Protein AF-F2JJ50-F1 (afdb_monomer_lite)

Foldseek 3Di:
DPPDPLVVVLVLLLCLLVLVVLLVVLVVVLVVLVVVLVVLVVVVVPDDDDPDDDPVVSVVVNVVSVVVNVVSVVSSVVSVVSNVLVVVLLVPADPLLSLLSCCCRVVVDDLVRSCVVVVHDSVSSVVSPVVSSVSSCVRSVPDPPD

Structure (mmCIF, N/CA/C/O backbone):
data_AF-F2JJ50-F1
#
_entry.id   AF-F2JJ50-F1
#
loop_
_atom_site.group_PDB
_atom_site.id
_atom_site.type_symbol
_atom_site.label_atom_id
_atom_site.label_alt_id
_atom_site.label_comp_id
_atom_site.label_asym_id
_atom_site.label_entity_id
_atom_site.label_seq_id
_atom_site.pdbx_PDB_ins_code
_atom_site.Cartn_x
_atom_site.Cartn_y
_atom_site.Cartn_z
_atom_site.occupancy
_atom_site.B_iso_or_equiv
_atom_site.auth_seq_id
_atom_site.auth_comp_id
_atom_site.auth_asym_id
_atom_site.auth_atom_id
_atom_site.pdbx_PDB_model_num
ATOM 1 N N . MET A 1 1 ? 18.594 15.394 -1.962 1.00 41.78 1 MET A N 1
ATOM 2 C CA . MET A 1 1 ? 17.749 14.307 -2.501 1.00 41.78 1 MET A CA 1
ATOM 3 C C . MET A 1 1 ? 17.178 14.816 -3.807 1.00 41.78 1 MET A C 1
ATOM 5 O O . MET A 1 1 ? 16.679 15.929 -3.816 1.00 41.78 1 MET A O 1
ATOM 9 N N . LYS A 1 2 ? 17.392 14.115 -4.920 1.00 44.00 2 LYS A N 1
ATOM 10 C CA . LYS A 1 2 ? 16.914 14.569 -6.229 1.00 44.00 2 LYS A CA 1
ATOM 11 C C . LYS A 1 2 ? 15.418 14.267 -6.272 1.00 44.00 2 LYS A C 1
ATOM 13 O O . LYS A 1 2 ? 15.077 13.091 -6.183 1.00 44.00 2 LYS A O 1
ATOM 18 N N . ASP A 1 3 ? 14.568 15.289 -6.353 1.00 53.94 3 ASP A N 1
ATOM 19 C CA . ASP A 1 3 ? 13.129 15.102 -6.552 1.00 53.94 3 ASP A CA 1
ATOM 20 C C . ASP A 1 3 ? 12.928 14.298 -7.841 1.00 53.94 3 ASP A C 1
ATOM 22 O O . ASP A 1 3 ? 13.110 14.790 -8.958 1.00 53.94 3 ASP A O 1
ATOM 26 N N . SER A 1 4 ? 12.657 13.003 -7.681 1.00 72.94 4 SER A N 1
ATOM 27 C CA . SER A 1 4 ? 12.267 12.134 -8.780 1.00 72.94 4 SER A CA 1
ATOM 28 C C . SER A 1 4 ? 10.941 12.664 -9.307 1.00 72.94 4 SER A C 1
ATOM 30 O O . SER A 1 4 ? 10.025 12.916 -8.524 1.00 72.94 4 SER A O 1
ATOM 32 N N . LYS A 1 5 ? 10.807 12.803 -10.634 1.00 86.94 5 LYS A N 1
ATOM 33 C CA . LYS A 1 5 ? 9.543 13.175 -11.305 1.00 86.94 5 LYS A CA 1
ATOM 34 C C . LYS A 1 5 ? 8.342 12.375 -10.763 1.00 86.94 5 LYS A C 1
ATOM 36 O O . LYS A 1 5 ? 7.218 12.871 -10.759 1.00 86.94 5 LYS A O 1
ATOM 41 N N . TYR A 1 6 ? 8.610 11.160 -10.288 1.00 92.62 6 TYR A N 1
ATOM 42 C CA . TYR A 1 6 ? 7.638 10.185 -9.822 1.00 92.62 6 TYR A CA 1
ATOM 43 C C . TYR A 1 6 ? 7.593 10.019 -8.293 1.00 92.62 6 TYR A C 1
ATOM 45 O O . TYR A 1 6 ? 6.927 9.102 -7.828 1.00 92.62 6 TYR A O 1
ATOM 53 N N . SER A 1 7 ? 8.240 10.887 -7.499 1.00 92.69 7 SER A N 1
ATOM 54 C CA . SER A 1 7 ? 8.421 10.696 -6.043 1.00 92.69 7 SER A CA 1
ATOM 55 C C . SER A 1 7 ? 7.124 10.354 -5.307 1.00 92.69 7 SER A C 1
ATOM 57 O O . SER A 1 7 ? 7.085 9.376 -4.576 1.00 92.69 7 SER A O 1
ATOM 59 N N . LYS A 1 8 ? 6.027 11.078 -5.574 1.00 92.75 8 LYS A N 1
ATOM 60 C CA . LYS A 1 8 ? 4.718 10.811 -4.946 1.00 92.75 8 LYS A CA 1
ATOM 61 C C . LYS A 1 8 ? 4.200 9.393 -5.222 1.00 92.75 8 LYS A C 1
ATOM 63 O O . LYS A 1 8 ? 3.604 8.770 -4.350 1.00 92.75 8 LYS A O 1
ATOM 68 N N . VAL A 1 9 ? 4.402 8.894 -6.441 1.00 95.50 9 VAL A N 1
ATOM 69 C CA . VAL A 1 9 ? 4.006 7.533 -6.833 1.00 95.50 9 VAL A CA 1
ATOM 70 C C . VAL A 1 9 ? 4.930 6.513 -6.181 1.00 95.50 9 VAL A C 1
ATOM 72 O O . VAL A 1 9 ? 4.455 5.513 -5.655 1.00 95.50 9 VAL A O 1
ATOM 75 N N . GLU A 1 10 ? 6.237 6.775 -6.172 1.00 95.75 10 GLU A N 1
ATOM 76 C CA . GLU A 1 10 ? 7.219 5.908 -5.518 1.00 95.75 10 GLU A CA 1
ATOM 77 C C . GLU A 1 10 ? 6.924 5.761 -4.018 1.00 95.75 10 GLU A C 1
ATOM 79 O O . GLU A 1 10 ? 6.932 4.641 -3.509 1.00 95.75 10 GLU A O 1
ATOM 84 N N . ASP A 1 11 ? 6.565 6.850 -3.333 1.00 95.19 11 ASP A N 1
ATOM 85 C CA . ASP A 1 11 ? 6.177 6.838 -1.918 1.00 95.19 11 ASP A CA 1
ATOM 86 C C . ASP A 1 11 ? 4.938 5.959 -1.676 1.00 95.19 11 ASP A C 1
ATOM 88 O O . ASP A 1 11 ? 4.915 5.137 -0.754 1.00 95.19 11 ASP A O 1
ATOM 92 N N . LEU A 1 12 ? 3.919 6.070 -2.539 1.00 95.69 12 LEU A N 1
ATOM 93 C CA . LEU A 1 12 ? 2.727 5.219 -2.478 1.00 95.69 12 LEU A CA 1
ATOM 94 C C . LEU A 1 12 ? 3.084 3.741 -2.670 1.00 95.69 12 LEU A C 1
ATOM 96 O O . LEU A 1 12 ? 2.646 2.903 -1.878 1.00 95.69 12 LEU A O 1
ATOM 100 N N . LEU A 1 13 ? 3.904 3.419 -3.673 1.00 97.25 13 LEU A N 1
ATOM 101 C CA . LEU A 1 13 ? 4.317 2.047 -3.969 1.00 97.25 13 LEU A CA 1
ATOM 102 C C . LEU A 1 13 ? 5.155 1.437 -2.838 1.00 97.25 13 LEU A C 1
ATOM 104 O O . LEU A 1 13 ? 4.895 0.302 -2.442 1.00 97.25 13 LEU A O 1
ATOM 108 N N . TYR A 1 14 ? 6.097 2.183 -2.255 1.00 96.31 14 TYR A N 1
ATOM 109 C CA . TYR A 1 14 ? 6.861 1.720 -1.091 1.00 96.31 14 TYR A CA 1
ATOM 110 C C . TYR A 1 14 ? 5.986 1.521 0.149 1.00 96.31 14 TYR A C 1
ATOM 112 O O . TYR A 1 14 ? 6.243 0.623 0.955 1.00 96.31 14 TYR A O 1
ATOM 120 N N . SER A 1 15 ? 4.946 2.341 0.314 1.00 95.94 15 SER A N 1
ATOM 121 C CA . SER A 1 15 ? 4.014 2.213 1.434 1.00 95.94 15 SER A CA 1
ATOM 122 C C . SER A 1 15 ? 3.053 1.030 1.288 1.00 95.94 15 SER A C 1
ATOM 124 O O . SER A 1 15 ? 2.528 0.556 2.292 1.00 95.94 15 SER A O 1
ATOM 126 N N . TYR A 1 16 ? 2.829 0.520 0.074 1.00 98.00 16 TYR A N 1
ATOM 127 C CA . TYR A 1 16 ? 1.771 -0.448 -0.222 1.00 98.00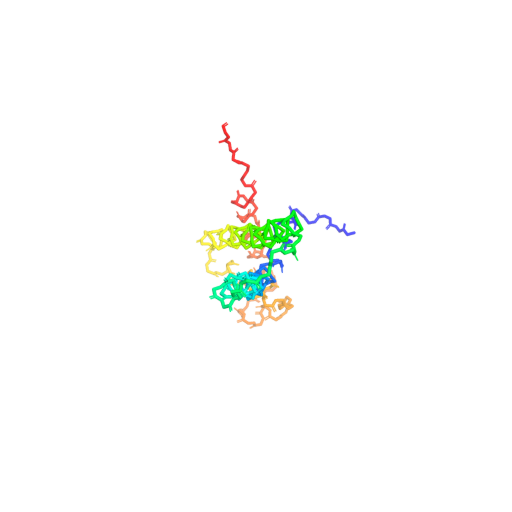 16 TYR A CA 1
ATOM 128 C C . TYR A 1 16 ? 1.820 -1.737 0.626 1.00 98.00 16 TYR A C 1
ATOM 130 O O . TYR A 1 16 ? 0.798 -2.059 1.245 1.00 98.00 16 TYR A O 1
ATOM 138 N N . PRO A 1 17 ? 2.962 -2.448 0.771 1.00 97.38 17 PRO A N 1
ATOM 139 C CA . PRO A 1 17 ? 3.032 -3.607 1.667 1.00 97.38 17 PRO A CA 1
ATOM 140 C C . PRO A 1 17 ? 2.747 -3.233 3.127 1.00 97.38 17 PRO A C 1
ATOM 142 O O . PRO A 1 17 ? 2.020 -3.935 3.830 1.00 97.38 17 PRO A O 1
ATOM 145 N N . MET A 1 18 ? 3.260 -2.082 3.573 1.00 96.00 18 MET A N 1
ATOM 146 C CA . MET A 1 18 ? 3.062 -1.589 4.937 1.00 96.00 18 MET A CA 1
ATOM 147 C C . MET A 1 18 ? 1.600 -1.212 5.203 1.00 96.00 18 MET A C 1
ATOM 149 O O . MET A 1 18 ? 1.093 -1.439 6.301 1.00 96.00 18 MET A O 1
ATOM 153 N N . LEU A 1 19 ? 0.894 -0.670 4.206 1.00 97.31 19 LEU A N 1
ATOM 154 C CA . LEU A 1 19 ? -0.532 -0.366 4.294 1.00 97.31 19 LEU A CA 1
ATOM 155 C C . LEU A 1 19 ? -1.355 -1.637 4.504 1.00 97.31 19 LEU A C 1
ATOM 157 O O . LEU A 1 19 ? -2.238 -1.629 5.359 1.00 97.31 19 LEU A O 1
ATOM 161 N N . LYS A 1 20 ? -1.048 -2.728 3.787 1.00 97.62 20 LYS A N 1
ATOM 162 C CA . LYS A 1 20 ? -1.731 -4.021 3.966 1.00 97.62 20 LYS A CA 1
ATOM 163 C C . LYS A 1 20 ? -1.565 -4.560 5.384 1.00 97.62 20 LYS A C 1
ATOM 165 O O . LYS A 1 20 ? -2.556 -4.912 6.017 1.00 97.62 20 LYS A O 1
ATOM 170 N N . VAL A 1 21 ? -0.334 -4.552 5.898 1.00 98.00 21 VAL A N 1
ATOM 171 C CA . VAL A 1 21 ? -0.045 -4.963 7.281 1.00 98.00 21 VAL A CA 1
ATOM 172 C C . VAL A 1 21 ? -0.753 -4.048 8.281 1.00 98.00 21 VAL A C 1
ATOM 174 O O . VAL A 1 21 ? -1.383 -4.525 9.216 1.00 98.00 21 VAL A O 1
ATOM 177 N N . SER A 1 22 ? -0.730 -2.732 8.050 1.00 97.44 22 SER A N 1
ATOM 178 C CA . SER A 1 22 ? -1.411 -1.764 8.918 1.00 97.44 22 SER A CA 1
ATOM 179 C C . SER A 1 22 ? -2.918 -2.009 8.983 1.00 97.44 22 SER A C 1
ATOM 181 O O . SER A 1 22 ? -3.499 -1.912 10.054 1.00 97.44 22 SER A O 1
ATOM 183 N N . VAL A 1 23 ? -3.562 -2.316 7.852 1.00 98.19 23 VAL A N 1
ATOM 184 C CA . VAL A 1 23 ? -4.993 -2.657 7.818 1.00 98.19 23 VAL A CA 1
ATOM 185 C C . VAL A 1 23 ? -5.266 -3.946 8.586 1.00 98.19 23 VAL A C 1
ATOM 187 O O . VAL A 1 23 ? -6.240 -3.993 9.328 1.00 98.19 23 VAL A O 1
ATOM 190 N N . ALA A 1 24 ? -4.424 -4.971 8.429 1.00 98.25 24 ALA A N 1
ATOM 191 C CA . ALA A 1 24 ? -4.573 -6.223 9.165 1.00 98.25 24 ALA A CA 1
ATOM 192 C C . ALA A 1 24 ? -4.479 -6.000 10.683 1.00 98.25 24 ALA A C 1
ATOM 194 O O . ALA A 1 24 ? -5.357 -6.444 11.412 1.00 98.25 24 ALA A O 1
ATOM 195 N N . ASN A 1 25 ? -3.488 -5.232 11.142 1.00 98.38 25 ASN A N 1
ATOM 196 C CA . ASN A 1 25 ? -3.330 -4.914 12.562 1.00 98.38 25 ASN A CA 1
ATOM 197 C C . ASN A 1 25 ? -4.497 -4.071 13.095 1.00 98.38 25 ASN A C 1
ATOM 199 O O . ASN A 1 25 ? -5.069 -4.407 14.119 1.00 98.38 25 ASN A O 1
ATOM 203 N N . LEU A 1 26 ? -4.926 -3.037 12.361 1.00 98.12 26 LEU A N 1
ATOM 204 C CA . LEU A 1 26 ? -6.065 -2.209 12.777 1.00 98.12 26 LEU A CA 1
ATOM 205 C C . LEU A 1 26 ? -7.376 -3.002 12.873 1.00 98.12 26 LEU A C 1
ATOM 207 O O . LEU A 1 26 ? -8.253 -2.622 13.641 1.00 98.12 26 LEU A O 1
ATOM 211 N N . LYS A 1 27 ? -7.541 -4.074 12.087 1.00 98.06 27 LYS A N 1
ATOM 212 C CA . LYS A 1 27 ? -8.700 -4.970 12.206 1.00 98.06 27 LYS A CA 1
ATOM 213 C C . LYS A 1 27 ? -8.674 -5.766 13.512 1.00 98.06 27 LYS A C 1
ATOM 215 O O . LYS A 1 27 ? -9.735 -5.933 14.097 1.00 98.06 27 LYS A O 1
ATOM 220 N N . LEU A 1 28 ? -7.494 -6.180 13.978 1.00 97.94 28 LEU A N 1
ATOM 221 C CA . LEU A 1 28 ? -7.328 -6.797 15.300 1.00 97.94 28 LEU A CA 1
ATOM 222 C C . LEU A 1 28 ? -7.613 -5.780 16.415 1.00 97.94 28 LEU A C 1
ATOM 224 O O . LEU A 1 28 ? -8.379 -6.072 17.325 1.00 97.94 28 LEU A O 1
ATOM 228 N N . ASP A 1 29 ? -7.092 -4.553 16.295 1.00 96.44 29 ASP A N 1
ATOM 229 C CA . ASP A 1 29 ? -7.368 -3.480 17.266 1.00 96.44 29 ASP A CA 1
ATOM 230 C C . ASP A 1 29 ? -8.869 -3.132 17.332 1.00 96.44 29 ASP A C 1
ATOM 232 O O . ASP A 1 29 ? -9.387 -2.736 18.377 1.00 96.44 29 ASP A O 1
ATOM 236 N N . LEU A 1 30 ? -9.571 -3.227 16.196 1.00 96.56 30 LEU A N 1
ATOM 237 C CA . LEU A 1 30 ? -11.016 -3.020 16.115 1.00 96.56 30 LEU A CA 1
ATOM 238 C C . LEU A 1 30 ? -11.779 -4.139 16.827 1.00 96.56 30 LEU A C 1
ATOM 240 O O . LEU A 1 30 ? -12.739 -3.846 17.533 1.00 96.56 30 LEU A O 1
ATOM 244 N N . GLU A 1 31 ? -11.366 -5.391 16.627 1.00 95.00 31 GLU A N 1
ATOM 245 C CA . GLU A 1 31 ? -11.939 -6.560 17.298 1.00 95.00 31 GLU A CA 1
ATOM 246 C C . GLU A 1 31 ? -11.816 -6.417 18.819 1.00 95.00 31 GLU A C 1
ATOM 248 O O . GLU A 1 31 ? -12.835 -6.426 19.507 1.00 95.00 31 GLU A O 1
ATOM 253 N N . GLU A 1 32 ? -10.614 -6.119 19.322 1.00 92.94 32 GLU A N 1
ATOM 254 C CA . GLU A 1 32 ? -10.362 -5.861 20.747 1.00 92.94 32 GLU A CA 1
ATOM 255 C C . GLU A 1 32 ? -11.241 -4.716 21.287 1.00 92.94 32 GLU A C 1
ATOM 257 O O . GLU A 1 32 ? -11.922 -4.862 22.303 1.00 92.94 32 GLU A O 1
ATOM 262 N N . ALA A 1 33 ? -11.306 -3.582 20.578 1.00 91.38 33 ALA A N 1
ATOM 263 C CA . ALA A 1 33 ? -12.108 -2.432 21.003 1.00 91.38 33 ALA A CA 1
ATOM 264 C C . ALA A 1 33 ? -13.621 -2.727 21.041 1.00 91.38 33 ALA A C 1
ATOM 266 O O . ALA A 1 33 ? -14.353 -2.148 21.849 1.00 91.38 33 ALA A O 1
ATOM 267 N N . VAL A 1 34 ? -14.110 -3.599 20.156 1.00 91.25 34 VAL A N 1
ATOM 268 C CA . VAL A 1 34 ? -15.513 -4.030 20.134 1.00 91.25 34 VAL A CA 1
ATOM 269 C C . VAL A 1 34 ? -15.797 -5.025 21.260 1.00 91.25 34 VAL A C 1
ATOM 271 O O . VAL A 1 34 ? -16.852 -4.923 21.889 1.00 91.25 34 VAL A O 1
ATOM 274 N N . GLU A 1 35 ? -14.880 -5.947 21.552 1.00 88.94 35 GLU A N 1
ATOM 275 C CA . GLU A 1 35 ? -15.001 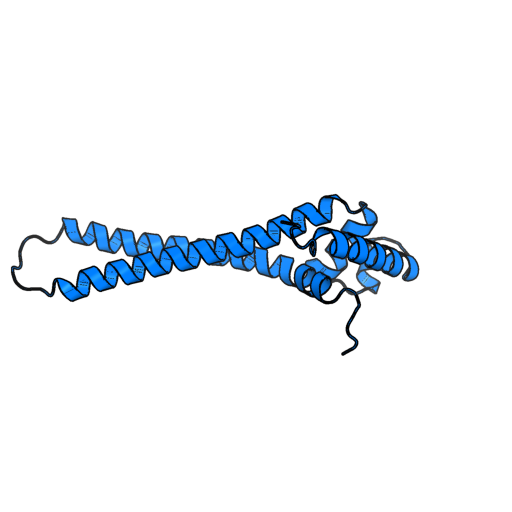-6.883 22.676 1.00 88.94 35 GLU A CA 1
ATOM 276 C C . GLU A 1 35 ? -15.047 -6.156 24.025 1.00 88.94 35 GLU A C 1
ATOM 278 O O . GLU A 1 35 ? -15.949 -6.417 24.825 1.00 88.94 35 GLU A O 1
ATOM 283 N N . GLU A 1 36 ? -14.153 -5.188 24.255 1.00 84.75 36 GLU A N 1
ATOM 284 C CA . GLU A 1 36 ? -14.164 -4.335 25.454 1.00 84.75 36 GLU A CA 1
ATOM 285 C C . GLU A 1 36 ? -15.536 -3.666 25.658 1.00 84.75 36 GLU A C 1
ATOM 287 O O . GLU A 1 36 ? -16.134 -3.753 26.734 1.00 84.75 36 GLU A O 1
ATOM 292 N N . LEU A 1 37 ? -16.086 -3.065 24.596 1.00 82.50 37 LEU A N 1
ATOM 293 C CA . LEU A 1 37 ? -17.408 -2.430 24.617 1.00 82.50 37 LEU A CA 1
ATOM 294 C C . LEU A 1 37 ? -18.537 -3.413 24.958 1.00 82.50 37 LEU A C 1
ATOM 296 O O . LEU A 1 37 ? -19.499 -3.046 25.639 1.00 82.50 37 LEU A O 1
ATOM 300 N N . GLN A 1 38 ? -18.459 -4.651 24.467 1.00 80.62 38 GLN A N 1
ATOM 301 C CA . GLN A 1 38 ? -19.464 -5.683 24.729 1.00 80.62 38 GLN A CA 1
ATOM 302 C C . GLN A 1 38 ? -19.387 -6.213 26.164 1.00 80.62 38 GLN A C 1
ATOM 304 O O . GLN A 1 38 ? -20.431 -6.387 26.797 1.00 80.62 38 GLN A O 1
ATOM 309 N N . LEU A 1 39 ? -18.185 -6.427 26.705 1.00 74.50 39 LEU A N 1
ATOM 310 C CA . LEU A 1 39 ? -17.977 -6.847 28.096 1.00 74.50 39 LEU A CA 1
ATOM 311 C C . LEU A 1 39 ? -18.484 -5.792 29.086 1.00 74.50 39 LEU A C 1
ATOM 313 O O . LEU A 1 39 ? -19.161 -6.128 30.068 1.00 74.50 39 LEU A O 1
ATOM 317 N N . ASP A 1 40 ? -18.254 -4.514 28.784 1.00 65.75 40 ASP A N 1
ATOM 318 C CA . ASP A 1 40 ? -18.804 -3.392 29.545 1.00 65.75 40 ASP A CA 1
ATOM 319 C C . ASP A 1 40 ? -20.335 -3.348 29.490 1.00 65.75 40 ASP A C 1
ATOM 321 O O . ASP A 1 40 ? -20.976 -2.919 30.450 1.00 65.75 40 ASP A O 1
ATOM 325 N N . MET A 1 41 ? -20.951 -3.801 28.392 1.00 62.53 41 MET A N 1
ATOM 326 C CA . MET A 1 41 ? -22.406 -3.917 28.273 1.00 62.53 41 MET A CA 1
ATOM 327 C C . MET A 1 41 ? -22.971 -5.133 29.017 1.00 62.53 41 MET A C 1
ATOM 329 O O . MET A 1 41 ? -23.964 -4.982 29.720 1.00 62.53 41 MET A O 1
ATOM 333 N N . GLN A 1 42 ? -22.345 -6.308 28.938 1.00 59.38 42 GLN A N 1
ATOM 334 C CA . GLN A 1 42 ? -22.824 -7.524 29.616 1.00 59.38 42 GLN A CA 1
ATOM 335 C C . GLN A 1 42 ? -22.653 -7.473 31.140 1.00 59.38 42 GLN A C 1
ATOM 337 O O . GLN A 1 42 ? -23.460 -8.034 31.883 1.00 59.38 42 GLN A O 1
ATOM 342 N N . SER A 1 43 ? -21.650 -6.744 31.631 1.00 57.56 43 SER A N 1
ATOM 343 C CA . SER A 1 43 ? -21.492 -6.462 33.063 1.00 57.56 43 SER A CA 1
ATOM 344 C C . SER A 1 43 ? -22.666 -5.650 33.639 1.00 57.56 43 SER A C 1
ATOM 346 O O . SER A 1 43 ? -22.880 -5.663 34.852 1.00 57.56 43 SER A O 1
ATOM 348 N N . LYS A 1 44 ? -23.472 -4.989 32.789 1.00 52.03 44 LYS A N 1
ATOM 349 C CA . LYS A 1 44 ? -24.679 -4.240 33.189 1.00 52.03 44 LYS A CA 1
ATOM 350 C C . LYS A 1 44 ? -25.849 -5.151 33.565 1.00 52.03 44 LYS A C 1
ATOM 352 O O . LYS A 1 44 ? -26.637 -4.761 34.420 1.00 52.03 44 LYS A O 1
ATOM 357 N N . ASP A 1 45 ? -25.933 -6.361 33.008 1.00 51.62 45 ASP A N 1
ATOM 358 C CA . ASP A 1 45 ? -27.059 -7.278 33.253 1.00 51.62 45 ASP A CA 1
ATOM 359 C C . ASP A 1 45 ? -26.929 -8.080 34.561 1.00 51.62 45 ASP A C 1
ATOM 361 O O . ASP A 1 45 ? -27.895 -8.692 35.017 1.00 51.62 45 ASP A O 1
ATOM 365 N N . LYS A 1 46 ? -25.754 -8.070 35.210 1.00 50.66 46 LYS A N 1
ATOM 366 C CA . LYS A 1 46 ? -25.501 -8.826 36.453 1.00 50.66 46 LYS A CA 1
ATOM 367 C C . LYS A 1 46 ? -25.492 -7.995 37.739 1.00 50.66 46 LYS A C 1
ATOM 369 O O . LYS A 1 46 ? -25.490 -8.589 38.817 1.00 50.66 46 LYS A O 1
ATOM 374 N N . VAL A 1 47 ? -25.522 -6.660 37.679 1.00 46.59 47 VAL A N 1
ATOM 375 C CA . VAL A 1 47 ? -25.471 -5.812 38.886 1.00 46.59 47 VAL A CA 1
ATOM 376 C C . VAL A 1 47 ? -26.857 -5.275 39.235 1.00 46.59 47 VAL A C 1
ATOM 378 O O . VAL A 1 47 ? -27.252 -4.167 38.877 1.00 46.59 47 VAL A O 1
ATOM 381 N N . SER A 1 48 ? -27.590 -6.087 39.995 1.00 48.06 48 SER A N 1
ATOM 382 C CA . SER A 1 48 ? -28.703 -5.625 40.819 1.00 48.06 48 SER A CA 1
ATOM 383 C C . SER A 1 48 ? -28.192 -4.689 41.924 1.00 48.06 48 SER A C 1
ATOM 385 O O . SER A 1 48 ? -27.295 -5.040 42.684 1.00 48.06 48 SER A O 1
ATOM 387 N N . SER A 1 49 ? -28.848 -3.531 42.041 1.00 47.91 49 SER A N 1
ATOM 388 C CA . SER A 1 49 ? -28.965 -2.671 43.230 1.00 47.91 49 SER A CA 1
ATOM 389 C C . SER A 1 49 ? -27.689 -2.121 43.899 1.00 47.91 49 SER A C 1
ATOM 391 O O . SER A 1 49 ? -27.220 -2.659 44.897 1.00 47.91 49 SER A O 1
ATOM 393 N N . SER A 1 50 ? -27.282 -0.907 43.523 1.00 44.22 50 SER A N 1
ATOM 394 C CA . SER A 1 50 ? -26.853 0.110 44.498 1.00 44.22 50 SER A CA 1
ATOM 395 C C . SER A 1 50 ? -27.244 1.499 43.980 1.00 44.22 50 SER A C 1
ATOM 397 O O . SER A 1 50 ? -26.887 1.924 42.885 1.00 44.22 50 SER A O 1
ATOM 399 N N . LYS A 1 51 ? -28.078 2.208 44.745 1.00 47.72 51 LYS A N 1
ATOM 400 C CA . LYS A 1 51 ? -28.623 3.529 44.394 1.00 47.72 51 LYS A CA 1
ATOM 401 C C . LYS A 1 51 ? -27.625 4.661 44.666 1.00 47.72 51 LYS A C 1
ATOM 403 O O . LYS A 1 51 ? -28.037 5.684 45.177 1.00 47.72 51 LYS A O 1
ATOM 408 N N . TYR A 1 52 ? -26.339 4.508 44.371 1.00 51.22 52 TYR A N 1
ATOM 409 C CA . TYR A 1 52 ? -25.364 5.597 44.493 1.00 51.22 52 TYR A CA 1
ATOM 410 C C . TYR A 1 52 ? -24.140 5.263 43.647 1.00 51.22 52 TYR A C 1
ATOM 412 O O . TYR A 1 52 ? -23.257 4.636 44.192 1.00 51.22 52 TYR A O 1
ATOM 420 N N . ASP A 1 53 ? -24.068 5.622 42.356 1.00 47.53 53 ASP A N 1
ATOM 421 C CA . ASP A 1 53 ? -22.792 5.551 41.610 1.00 47.53 53 ASP A CA 1
ATOM 422 C C . ASP A 1 53 ? -22.818 6.312 40.265 1.00 47.53 53 ASP A C 1
ATOM 424 O O . ASP A 1 53 ? -23.180 5.763 39.222 1.00 47.53 53 ASP A O 1
ATOM 428 N N . ASN A 1 54 ? -22.389 7.582 40.292 1.00 50.38 54 ASN A N 1
ATOM 429 C CA . ASN A 1 54 ? -21.746 8.333 39.195 1.00 50.38 54 ASN A CA 1
ATOM 430 C C . ASN A 1 54 ? -22.272 8.100 37.755 1.00 50.38 54 ASN A C 1
ATOM 432 O O . ASN A 1 54 ? -21.540 7.626 36.885 1.00 50.38 54 ASN A O 1
ATOM 436 N N . ALA A 1 55 ? -23.517 8.490 37.471 1.00 51.53 55 ALA A N 1
ATOM 437 C CA . ALA A 1 55 ? -24.107 8.426 36.126 1.00 51.53 55 ALA A CA 1
ATOM 438 C C . ALA A 1 55 ? -23.383 9.260 35.029 1.00 51.53 55 ALA A C 1
ATOM 440 O O . ALA A 1 55 ? -23.216 8.732 33.930 1.00 51.53 55 ALA A O 1
ATOM 441 N N . PRO A 1 56 ? -22.867 10.487 35.282 1.00 54.84 56 PRO A N 1
ATOM 442 C CA . PRO A 1 56 ? -22.234 11.302 34.232 1.00 54.84 56 PRO A CA 1
ATOM 443 C C . PRO A 1 56 ? -20.920 10.711 33.704 1.00 54.84 56 PRO A C 1
ATOM 445 O O . PRO A 1 56 ? -20.575 10.872 32.537 1.00 54.84 56 PRO A O 1
ATOM 448 N N . ASN A 1 57 ? -20.178 10.009 34.566 1.00 63.31 57 ASN A N 1
ATOM 449 C CA . ASN A 1 57 ? -18.839 9.513 34.243 1.00 63.31 57 ASN A CA 1
ATOM 450 C C . ASN A 1 57 ? -18.883 8.246 33.365 1.00 63.31 57 ASN A C 1
ATOM 452 O O . ASN A 1 57 ? -17.963 7.974 32.599 1.00 63.31 57 ASN A O 1
ATOM 456 N N . LYS A 1 58 ? -19.974 7.474 33.453 1.00 63.56 58 LYS A N 1
ATOM 457 C CA . LYS A 1 58 ? -20.156 6.208 32.722 1.00 63.56 58 LYS A CA 1
ATOM 458 C C . LYS A 1 58 ? -20.639 6.419 31.286 1.00 63.56 58 LYS A C 1
ATOM 460 O O . LYS A 1 58 ? -20.208 5.711 30.381 1.00 63.56 58 LYS A O 1
ATOM 465 N N . GLU A 1 59 ? -21.505 7.404 31.065 1.00 70.75 59 GLU A N 1
ATOM 466 C CA . GLU A 1 59 ? -21.965 7.776 29.723 1.00 70.75 59 GLU A CA 1
ATOM 467 C C . GLU A 1 59 ? -20.820 8.392 28.904 1.00 70.75 59 GLU A C 1
ATOM 469 O O . GLU A 1 59 ? -20.614 8.023 27.749 1.00 70.75 59 GLU A O 1
ATOM 474 N N . ALA A 1 60 ? -19.983 9.213 29.549 1.00 74.38 60 ALA A N 1
ATOM 475 C CA . ALA A 1 60 ? -18.751 9.735 28.965 1.00 7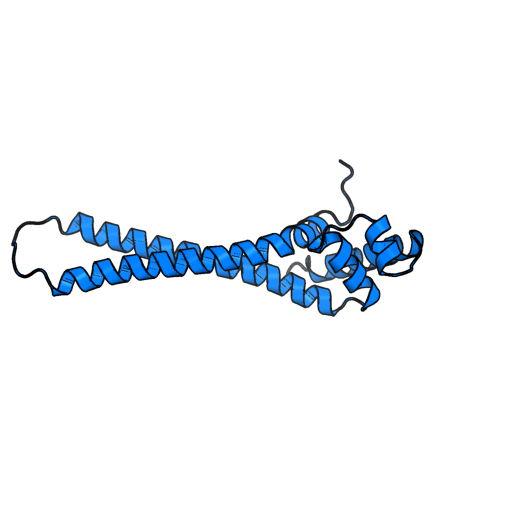4.38 60 ALA A CA 1
ATOM 476 C C . ALA A 1 60 ? -17.766 8.621 28.556 1.00 74.38 60 ALA A C 1
ATOM 478 O O . ALA A 1 60 ? -17.222 8.667 27.455 1.00 74.38 60 ALA A O 1
ATOM 479 N N . ALA A 1 61 ? -17.568 7.594 29.393 1.00 75.00 61 ALA A N 1
ATOM 480 C CA . ALA A 1 61 ? -16.694 6.461 29.071 1.00 75.00 61 ALA A CA 1
ATOM 481 C C . ALA A 1 61 ? -17.180 5.669 27.840 1.00 75.00 61 ALA A C 1
ATOM 483 O O . ALA A 1 61 ? -16.385 5.339 26.960 1.00 75.00 61 ALA A O 1
ATOM 484 N N . ASN A 1 62 ? -18.492 5.436 27.731 1.00 79.19 62 ASN A N 1
ATOM 485 C CA . ASN A 1 62 ? -19.087 4.748 26.583 1.00 79.19 62 ASN A CA 1
ATOM 486 C C . ASN A 1 62 ? -18.925 5.553 25.278 1.00 79.19 62 ASN A C 1
ATOM 488 O O . ASN A 1 62 ? -18.560 4.993 24.246 1.00 79.19 62 ASN A O 1
ATOM 492 N N . ILE A 1 63 ? -19.124 6.876 25.327 1.00 83.69 63 ILE A N 1
ATOM 493 C CA . ILE A 1 63 ? -18.895 7.769 24.176 1.00 83.69 63 ILE A CA 1
ATOM 494 C C . ILE A 1 63 ? -17.431 7.698 23.721 1.00 83.69 63 ILE A C 1
ATOM 496 O O . ILE A 1 63 ? -17.159 7.547 22.531 1.00 83.69 63 ILE A O 1
ATOM 500 N N . VAL A 1 64 ? -16.477 7.741 24.658 1.00 85.25 64 VAL A N 1
ATOM 501 C CA . VAL A 1 64 ? -15.038 7.665 24.346 1.00 85.25 64 VAL A CA 1
ATOM 502 C C . VAL A 1 64 ? -14.672 6.345 23.659 1.00 85.25 64 VAL A C 1
ATOM 504 O O . VAL A 1 64 ? -13.887 6.348 22.703 1.00 85.25 64 VAL A O 1
ATOM 507 N N . ALA A 1 65 ? -15.245 5.230 24.112 1.00 83.88 65 ALA A N 1
ATOM 508 C CA . ALA A 1 65 ? -15.009 3.912 23.532 1.00 83.88 65 ALA A CA 1
ATOM 509 C C . ALA A 1 65 ? -15.649 3.764 22.135 1.00 83.88 65 ALA A C 1
ATOM 511 O O . ALA A 1 65 ? -14.991 3.302 21.200 1.00 83.88 65 ALA A O 1
ATOM 512 N N . GLN A 1 66 ? -16.875 4.257 21.933 1.00 88.62 66 GLN A N 1
ATOM 513 C CA . GLN A 1 66 ? -17.500 4.321 20.602 1.00 88.62 66 GLN A CA 1
ATOM 514 C C . GLN A 1 66 ? -16.702 5.201 19.629 1.00 88.62 66 GLN A C 1
ATOM 516 O O . GLN A 1 66 ? -16.505 4.844 18.464 1.00 88.62 66 GLN A O 1
ATOM 521 N N . ASP A 1 67 ? -16.172 6.325 20.109 1.00 91.31 67 ASP A N 1
ATOM 522 C CA . ASP A 1 67 ? -15.294 7.184 19.324 1.00 91.31 67 ASP A CA 1
ATOM 523 C C . ASP A 1 67 ? -13.975 6.484 18.962 1.00 91.31 67 ASP A C 1
ATOM 525 O O . ASP A 1 67 ? -13.455 6.693 17.862 1.00 91.31 67 ASP A O 1
ATOM 529 N N . ARG A 1 68 ? -13.417 5.643 19.850 1.00 92.06 68 ARG A N 1
ATOM 530 C CA . ARG A 1 68 ? -12.234 4.812 19.549 1.00 92.06 68 ARG A CA 1
ATOM 531 C C . ARG A 1 68 ? -12.533 3.872 18.383 1.00 92.06 68 ARG A C 1
ATOM 533 O O . ARG A 1 68 ? -11.789 3.910 17.404 1.00 92.06 68 ARG A O 1
ATOM 540 N N . VAL A 1 69 ? -13.633 3.122 18.442 1.00 94.69 69 VAL A N 1
ATOM 541 C CA . VAL A 1 69 ? -14.076 2.226 17.356 1.00 94.69 69 VAL A CA 1
ATOM 542 C C . VAL A 1 69 ? -14.207 2.988 16.040 1.00 94.69 69 VAL A C 1
ATOM 544 O O . VAL A 1 69 ? -13.549 2.653 15.055 1.00 94.69 69 VAL A O 1
ATOM 547 N N . LYS A 1 70 ? -14.954 4.096 16.037 1.00 95.81 70 LYS A N 1
ATOM 548 C CA . LYS A 1 70 ? -15.173 4.913 14.836 1.00 95.81 70 LYS A CA 1
ATOM 549 C C . LYS A 1 70 ? -13.870 5.462 14.245 1.00 95.81 70 LYS A C 1
ATOM 551 O O . LYS A 1 70 ? -13.728 5.559 13.024 1.00 95.81 70 LYS A O 1
ATOM 556 N N . ARG A 1 71 ? -12.898 5.842 15.084 1.00 96.25 71 ARG A N 1
ATOM 557 C CA . ARG A 1 71 ? -11.564 6.280 14.630 1.00 96.25 71 ARG A CA 1
ATOM 558 C C . ARG A 1 71 ? -10.808 5.148 13.936 1.00 96.25 71 ARG A C 1
ATOM 560 O O . ARG A 1 71 ? -10.252 5.381 12.860 1.00 96.25 71 ARG A O 1
ATOM 567 N N . ILE A 1 72 ? -10.816 3.947 14.514 1.00 96.81 72 ILE A N 1
ATOM 568 C CA . ILE A 1 72 ? -10.157 2.767 13.937 1.00 96.81 72 ILE A CA 1
ATOM 569 C C . ILE A 1 72 ? -10.810 2.399 12.597 1.00 96.81 72 ILE A C 1
ATOM 571 O O . ILE A 1 72 ? -10.107 2.288 11.592 1.00 96.81 72 ILE A O 1
ATOM 575 N N . GLU A 1 73 ? -12.142 2.334 12.529 1.00 97.50 73 GLU A N 1
ATOM 576 C CA . GLU A 1 73 ? -12.884 2.056 11.290 1.00 97.50 73 GLU A CA 1
ATOM 577 C C . GLU A 1 73 ? -12.566 3.056 10.172 1.00 97.50 73 GLU A C 1
ATOM 579 O O . GLU A 1 73 ? -12.323 2.675 9.023 1.00 97.50 73 GLU A O 1
ATOM 584 N N . ASN A 1 74 ? -12.538 4.352 10.494 1.00 97.56 74 ASN A N 1
ATOM 585 C CA . ASN A 1 74 ? -12.190 5.387 9.523 1.00 97.56 74 ASN A CA 1
ATOM 586 C C . ASN A 1 74 ? -10.741 5.239 9.037 1.00 97.56 74 ASN A C 1
ATOM 588 O O . ASN A 1 74 ? -10.473 5.419 7.847 1.00 97.56 74 ASN A O 1
ATOM 592 N N . SER A 1 75 ? -9.814 4.880 9.930 1.00 97.44 75 SER A N 1
ATOM 593 C CA . SER A 1 75 ? -8.416 4.611 9.579 1.00 97.44 75 SER A CA 1
ATOM 594 C C . SER A 1 75 ? -8.293 3.418 8.624 1.00 97.44 75 SER A C 1
ATOM 596 O O . SER A 1 75 ? -7.652 3.544 7.576 1.00 97.44 75 SER A O 1
ATOM 598 N N . ILE A 1 76 ? -8.971 2.302 8.925 1.00 98.06 76 ILE A N 1
ATOM 599 C CA . ILE A 1 76 ? -9.046 1.116 8.055 1.00 98.06 76 ILE A CA 1
ATOM 600 C C . ILE A 1 76 ? -9.573 1.518 6.681 1.00 98.06 76 ILE A C 1
ATOM 602 O O . ILE A 1 76 ? -8.893 1.312 5.677 1.00 98.06 76 ILE A O 1
ATOM 606 N N . ARG A 1 77 ? -10.737 2.176 6.634 1.00 98.12 77 ARG A N 1
ATOM 607 C CA . ARG A 1 77 ? -11.393 2.579 5.385 1.00 98.12 77 ARG A CA 1
ATOM 608 C C . ARG A 1 77 ? -10.493 3.454 4.520 1.00 98.12 77 ARG A C 1
ATOM 610 O O . ARG A 1 77 ? -10.438 3.273 3.305 1.00 98.12 77 ARG A O 1
ATOM 617 N N . ASN A 1 78 ? -9.793 4.411 5.122 1.00 96.56 78 ASN A N 1
ATOM 618 C CA . ASN A 1 78 ? -8.893 5.298 4.390 1.00 96.56 78 ASN A CA 1
ATOM 619 C C . ASN A 1 78 ? -7.703 4.532 3.800 1.00 96.56 78 ASN A C 1
ATOM 621 O O . ASN A 1 78 ? -7.377 4.725 2.629 1.00 96.56 78 ASN A O 1
ATOM 625 N N . LYS A 1 79 ? -7.091 3.622 4.566 1.00 97.75 79 LYS A N 1
ATOM 626 C CA . LYS A 1 79 ? -5.975 2.797 4.081 1.00 97.75 79 LYS A CA 1
ATOM 627 C C . LYS A 1 79 ? -6.417 1.795 3.014 1.00 97.75 79 LYS A C 1
ATOM 629 O O . LYS A 1 79 ? -5.742 1.675 1.996 1.00 97.75 79 LYS A O 1
ATOM 634 N N . GLU A 1 80 ? -7.561 1.137 3.191 1.00 97.94 80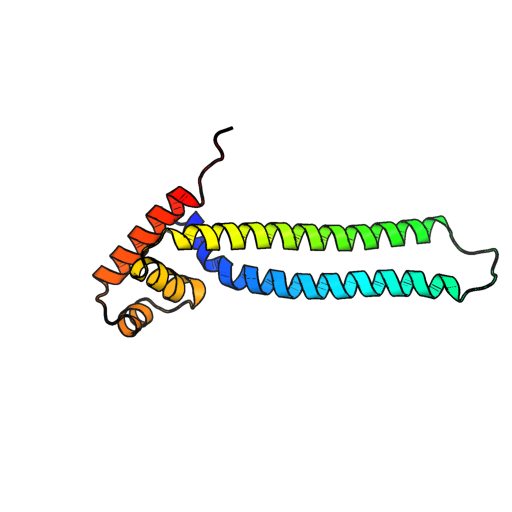 GLU A N 1
ATOM 635 C CA . GLU A 1 80 ? -8.142 0.224 2.196 1.00 97.94 80 GLU A CA 1
ATOM 636 C C . GLU A 1 80 ? -8.473 0.942 0.885 1.00 97.94 80 GLU A C 1
ATOM 638 O O . GLU A 1 80 ? -8.215 0.406 -0.190 1.00 97.94 80 GLU A O 1
ATOM 643 N N . ARG A 1 81 ? -8.973 2.185 0.944 1.00 96.44 81 ARG A N 1
ATOM 644 C CA . ARG A 1 81 ? -9.165 3.017 -0.255 1.00 96.44 81 ARG A CA 1
ATOM 645 C C . ARG A 1 81 ? -7.848 3.272 -0.981 1.00 96.44 81 ARG A C 1
ATOM 647 O O . ARG A 1 81 ? -7.815 3.154 -2.202 1.00 96.44 81 ARG A O 1
ATOM 654 N N . THR A 1 82 ? -6.774 3.592 -0.261 1.00 95.38 82 THR A N 1
ATOM 655 C CA . THR A 1 82 ? -5.446 3.783 -0.867 1.00 95.38 82 THR A CA 1
ATOM 656 C C . THR A 1 82 ? -4.923 2.494 -1.497 1.00 95.38 82 THR A C 1
ATOM 658 O O . THR A 1 82 ? -4.484 2.525 -2.643 1.00 95.38 82 THR A O 1
ATOM 661 N N . ILE A 1 83 ? -5.034 1.356 -0.803 1.00 97.81 83 ILE A N 1
ATOM 662 C CA . ILE A 1 83 ? -4.669 0.035 -1.344 1.00 97.81 83 ILE A CA 1
ATOM 663 C C . ILE A 1 83 ? -5.446 -0.236 -2.634 1.00 97.81 83 ILE A C 1
ATOM 665 O O . ILE A 1 83 ? -4.838 -0.531 -3.656 1.00 97.81 83 ILE A O 1
ATOM 669 N N . LYS A 1 84 ? -6.767 -0.029 -2.624 1.00 97.38 84 LYS A N 1
ATOM 670 C CA . LYS A 1 84 ? -7.627 -0.256 -3.789 1.00 97.38 84 LYS A CA 1
ATOM 671 C C . LYS A 1 84 ? -7.289 0.657 -4.968 1.00 97.38 84 LYS A C 1
ATOM 673 O O . LYS A 1 84 ? -7.357 0.220 -6.111 1.00 97.38 84 LYS A O 1
ATOM 678 N N . LYS A 1 85 ? -6.908 1.915 -4.715 1.00 95.44 85 LYS A N 1
ATOM 679 C CA . LYS A 1 85 ? -6.411 2.817 -5.768 1.00 95.44 85 LYS A CA 1
ATOM 680 C C . LYS A 1 85 ? -5.149 2.255 -6.423 1.00 95.44 85 LYS A C 1
ATOM 682 O O . LYS A 1 85 ? -5.071 2.245 -7.647 1.00 95.44 85 LYS A O 1
ATOM 687 N N . ILE A 1 86 ? -4.204 1.758 -5.623 1.00 96.69 86 ILE A N 1
ATOM 688 C CA . ILE A 1 86 ? -2.969 1.139 -6.121 1.00 96.69 86 ILE A CA 1
ATOM 689 C C . ILE A 1 86 ? -3.292 -0.142 -6.896 1.00 96.69 86 ILE A C 1
ATOM 691 O O . ILE A 1 86 ? -2.842 -0.278 -8.027 1.00 96.69 86 ILE A O 1
ATOM 695 N N . ASP A 1 87 ? -4.129 -1.027 -6.352 1.00 97.56 87 ASP A N 1
ATOM 696 C CA . ASP A 1 87 ? -4.541 -2.269 -7.019 1.00 97.56 87 ASP A CA 1
ATOM 697 C C . ASP A 1 87 ? -5.159 -1.995 -8.390 1.00 97.56 87 ASP A C 1
ATOM 699 O O . ASP A 1 87 ? -4.742 -2.584 -9.385 1.00 97.56 87 ASP A O 1
ATOM 703 N N . ASN A 1 88 ? -6.102 -1.051 -8.458 1.00 96.00 88 ASN A N 1
ATOM 704 C CA . ASN A 1 88 ? -6.730 -0.641 -9.709 1.00 96.00 88 ASN A CA 1
ATOM 705 C C . ASN A 1 88 ? -5.698 -0.071 -10.692 1.00 96.00 88 ASN A C 1
ATOM 707 O O . ASN A 1 88 ? -5.700 -0.441 -11.864 1.00 96.00 88 ASN A O 1
ATOM 711 N N . ALA A 1 89 ? -4.793 0.792 -10.229 1.00 96.06 89 ALA A N 1
ATOM 712 C CA . ALA A 1 89 ? -3.756 1.385 -11.069 1.00 96.06 89 ALA A CA 1
ATOM 713 C C . ALA A 1 89 ? -2.767 0.343 -11.622 1.00 96.06 89 ALA A C 1
ATOM 715 O O . ALA A 1 89 ? -2.302 0.468 -12.750 1.00 96.06 89 ALA A O 1
ATOM 716 N N . LEU A 1 90 ? -2.478 -0.729 -10.882 1.00 97.44 90 LEU A N 1
ATOM 717 C CA . LEU A 1 90 ? -1.633 -1.818 -11.377 1.00 97.44 90 LEU A CA 1
ATOM 718 C C . LEU A 1 90 ? -2.295 -2.620 -12.508 1.00 97.44 90 LEU A C 1
ATOM 720 O O . LEU A 1 90 ? -1.583 -3.268 -13.272 1.00 97.44 90 LEU A O 1
ATOM 724 N N . THR A 1 91 ? -3.627 -2.587 -12.643 1.00 97.12 91 THR A N 1
ATOM 725 C CA . THR A 1 91 ? -4.338 -3.347 -13.692 1.00 97.12 91 THR A CA 1
ATOM 726 C C . THR A 1 91 ? -4.124 -2.806 -15.103 1.00 97.12 91 THR A C 1
ATOM 728 O O . THR A 1 91 ? -4.264 -3.564 -16.058 1.00 97.12 91 THR A O 1
ATOM 731 N N . VAL A 1 92 ? -3.764 -1.525 -15.247 1.00 97.06 92 VAL A N 1
ATOM 732 C CA . VAL A 1 92 ? -3.498 -0.908 -16.559 1.00 97.06 92 VAL A CA 1
ATOM 733 C C . VAL A 1 92 ? -2.059 -1.112 -17.036 1.00 97.06 92 VAL A C 1
ATOM 735 O O . VAL A 1 92 ? -1.731 -0.783 -18.174 1.00 97.06 92 VAL A O 1
ATOM 738 N N . LEU A 1 93 ? -1.184 -1.640 -16.176 1.00 97.50 93 LEU A N 1
ATOM 739 C CA . LEU A 1 93 ? 0.201 -1.922 -16.528 1.00 97.50 93 LEU A CA 1
ATOM 740 C C . LEU A 1 93 ? 0.312 -3.204 -17.353 1.00 97.50 93 LEU A C 1
ATOM 742 O O . LEU A 1 93 ? -0.413 -4.174 -17.132 1.00 97.50 93 LEU A O 1
ATOM 746 N N . SER A 1 94 ? 1.292 -3.237 -18.259 1.00 97.56 94 SER A N 1
ATOM 747 C CA . SER A 1 94 ? 1.690 -4.494 -18.891 1.00 97.56 94 SER A CA 1
ATOM 748 C C . SER A 1 94 ? 2.226 -5.475 -17.843 1.00 97.56 94 SER A C 1
ATOM 750 O O . SER A 1 94 ? 2.725 -5.067 -16.793 1.00 97.56 94 SER A O 1
ATOM 752 N N . GLU A 1 95 ? 2.176 -6.776 -18.132 1.00 97.00 95 GLU A N 1
ATOM 753 C CA . GLU A 1 95 ? 2.666 -7.807 -17.208 1.00 97.00 95 GLU A CA 1
ATOM 754 C C . GLU A 1 95 ? 4.127 -7.562 -16.789 1.00 97.00 95 GLU A C 1
ATOM 756 O O . GLU A 1 95 ? 4.458 -7.637 -15.605 1.00 97.00 95 GLU A O 1
ATOM 761 N N . LYS A 1 96 ? 4.991 -7.176 -17.740 1.00 96.31 96 LYS A N 1
ATOM 762 C CA . LYS A 1 96 ? 6.403 -6.862 -17.471 1.00 96.31 96 LYS A CA 1
ATOM 763 C C . LYS A 1 96 ? 6.570 -5.619 -16.598 1.00 96.31 96 LYS A C 1
ATOM 765 O O . LYS A 1 96 ? 7.335 -5.654 -15.636 1.00 96.31 96 LYS A O 1
ATOM 770 N N . ASP A 1 97 ? 5.848 -4.542 -16.908 1.00 97.88 97 ASP A N 1
ATOM 771 C CA . ASP A 1 97 ? 5.880 -3.298 -16.129 1.00 97.88 97 ASP A CA 1
ATOM 772 C C . ASP A 1 97 ? 5.422 -3.545 -14.692 1.00 97.88 97 ASP A C 1
ATOM 774 O O . ASP A 1 97 ? 6.106 -3.177 -13.735 1.00 97.88 97 ASP A O 1
ATOM 778 N N . ARG A 1 98 ? 4.293 -4.245 -14.542 1.00 98.12 98 ARG A N 1
ATOM 779 C CA . ARG A 1 98 ? 3.742 -4.636 -13.249 1.00 98.12 98 ARG A CA 1
ATOM 780 C C . ARG A 1 98 ? 4.738 -5.473 -12.455 1.00 98.12 98 ARG A C 1
ATOM 782 O O . ARG A 1 98 ? 4.959 -5.189 -11.281 1.00 98.12 98 ARG A O 1
ATOM 789 N N . LYS A 1 99 ? 5.377 -6.463 -13.083 1.00 98.00 99 LYS A N 1
ATOM 790 C CA . LYS A 1 99 ? 6.310 -7.348 -12.384 1.00 98.00 99 LYS A CA 1
ATOM 791 C C . LYS A 1 99 ? 7.554 -6.614 -11.890 1.00 98.00 99 LYS A C 1
ATOM 793 O O . LYS A 1 99 ? 8.005 -6.868 -10.776 1.00 98.00 99 LYS A O 1
ATOM 798 N N . VAL A 1 100 ? 8.075 -5.665 -12.670 1.00 98.12 100 VAL A N 1
ATOM 799 C CA . VAL A 1 100 ? 9.171 -4.791 -12.224 1.00 98.12 100 VAL A CA 1
ATOM 800 C C . VAL A 1 100 ? 8.751 -3.961 -11.008 1.00 98.12 100 VAL A C 1
ATOM 802 O O . VAL A 1 100 ? 9.528 -3.858 -10.059 1.00 98.12 100 VAL A O 1
ATOM 805 N N . ILE A 1 101 ? 7.531 -3.411 -10.994 1.00 98.19 101 ILE A N 1
ATOM 806 C CA . ILE A 1 101 ? 7.012 -2.663 -9.839 1.00 98.19 101 ILE A CA 1
ATOM 807 C C . ILE A 1 101 ? 6.887 -3.552 -8.598 1.00 98.19 101 ILE A C 1
ATOM 809 O O . ILE A 1 101 ? 7.366 -3.165 -7.533 1.00 98.19 101 ILE A O 1
ATOM 813 N N . GLU A 1 102 ? 6.293 -4.738 -8.732 1.00 98.06 102 GLU A N 1
ATOM 814 C CA . GLU A 1 102 ? 6.106 -5.674 -7.618 1.00 98.06 102 GLU A CA 1
ATOM 815 C C . GLU A 1 102 ? 7.448 -6.079 -6.993 1.00 98.06 102 GLU A C 1
ATOM 817 O O . GLU A 1 102 ? 7.649 -5.910 -5.791 1.00 98.06 102 GLU A O 1
ATOM 822 N N . LEU A 1 103 ? 8.407 -6.533 -7.806 1.00 98.25 103 LEU A N 1
ATOM 823 C CA . LEU A 1 103 ? 9.711 -6.976 -7.304 1.00 98.25 103 LEU A CA 1
ATOM 824 C C . LEU A 1 103 ? 10.507 -5.819 -6.682 1.00 98.25 103 LEU A C 1
ATOM 826 O O . LEU A 1 103 ? 11.128 -5.977 -5.632 1.00 98.25 103 LEU A O 1
ATOM 830 N N . TYR A 1 104 ? 10.494 -4.643 -7.311 1.00 97.62 104 TYR A N 1
ATOM 831 C CA . TYR A 1 104 ? 11.318 -3.526 -6.857 1.00 97.62 104 TYR A CA 1
ATOM 832 C C . TYR A 1 104 ? 10.732 -2.799 -5.640 1.00 97.62 104 TYR A C 1
ATOM 834 O O . TYR A 1 104 ? 11.456 -2.510 -4.689 1.00 97.62 104 TYR A O 1
ATOM 842 N N . TYR A 1 105 ? 9.435 -2.480 -5.648 1.00 97.62 105 TYR A N 1
ATOM 843 C CA . TYR A 1 105 ? 8.818 -1.669 -4.592 1.00 97.62 105 TYR A CA 1
ATOM 844 C C . TYR A 1 105 ? 8.174 -2.506 -3.491 1.00 97.62 105 TYR A C 1
ATOM 846 O O . TYR A 1 105 ? 8.248 -2.116 -2.325 1.00 97.62 105 TYR A O 1
ATOM 854 N N . PHE A 1 106 ? 7.544 -3.637 -3.832 1.00 97.31 106 PHE A N 1
ATOM 855 C CA . PHE A 1 106 ? 6.801 -4.428 -2.846 1.00 97.31 106 PHE A CA 1
ATOM 856 C C . PHE A 1 106 ? 7.716 -5.428 -2.149 1.00 97.31 106 PHE A C 1
ATOM 858 O O . PHE A 1 106 ? 7.766 -5.449 -0.921 1.00 97.31 106 PHE A O 1
ATOM 865 N N . GLU A 1 107 ? 8.513 -6.161 -2.928 1.00 9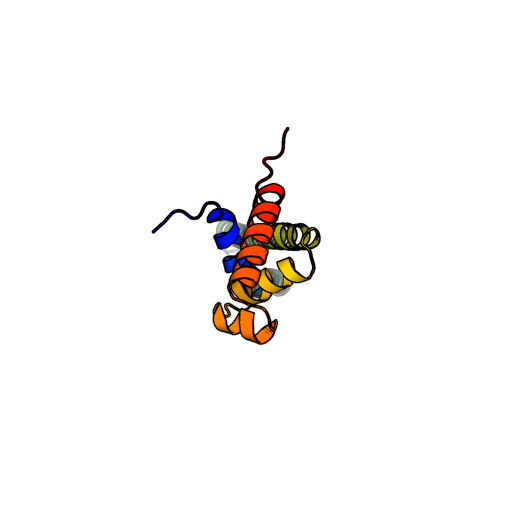6.75 107 GLU A N 1
ATOM 866 C CA . GLU A 1 107 ? 9.505 -7.112 -2.407 1.00 96.75 107 GLU A CA 1
ATOM 867 C C . GLU A 1 107 ? 10.835 -6.441 -2.025 1.00 96.75 107 GLU A C 1
ATOM 869 O O . GLU A 1 107 ? 11.718 -7.077 -1.453 1.00 96.75 107 GLU A O 1
ATOM 874 N N . LYS A 1 108 ? 10.989 -5.142 -2.323 1.00 95.50 108 LYS A N 1
ATOM 875 C CA . LYS A 1 108 ? 12.196 -4.346 -2.033 1.00 95.50 108 LYS A CA 1
ATOM 876 C C . LYS A 1 108 ? 13.479 -4.968 -2.596 1.00 95.50 108 LYS A C 1
ATOM 878 O O . LYS A 1 108 ? 14.556 -4.812 -2.015 1.00 95.50 108 LYS A O 1
ATOM 883 N N . MET A 1 109 ? 13.382 -5.670 -3.726 1.00 96.19 109 MET A N 1
ATOM 884 C CA . MET A 1 109 ? 14.553 -6.243 -4.379 1.00 96.19 109 MET A CA 1
ATOM 885 C C . MET A 1 109 ? 15.449 -5.138 -4.937 1.00 96.19 109 MET A C 1
ATOM 887 O O . MET A 1 109 ? 14.986 -4.157 -5.522 1.00 96.19 109 MET A O 1
ATOM 891 N N . MET A 1 110 ? 16.761 -5.332 -4.801 1.00 94.44 110 MET A N 1
ATOM 892 C CA . MET A 1 110 ? 17.745 -4.492 -5.481 1.00 94.44 110 MET A CA 1
ATOM 893 C C . MET A 1 110 ? 17.637 -4.662 -6.998 1.00 94.44 110 MET A C 1
ATOM 895 O O . MET A 1 110 ? 17.131 -5.671 -7.495 1.00 94.44 110 MET A O 1
ATOM 899 N N . PHE A 1 111 ? 18.133 -3.677 -7.742 1.00 92.38 111 PHE A N 1
ATOM 900 C CA . PHE A 1 111 ? 17.984 -3.616 -9.195 1.00 92.38 111 PHE A CA 1
ATOM 901 C C . PHE A 1 111 ? 18.573 -4.852 -9.893 1.00 92.38 111 PHE A C 1
ATOM 903 O O . PHE A 1 111 ? 17.953 -5.419 -10.788 1.00 92.38 111 PHE A O 1
ATOM 910 N N . GLU A 1 112 ? 19.722 -5.323 -9.413 1.00 95.06 112 GLU A N 1
ATOM 911 C CA . GLU A 1 112 ? 20.402 -6.539 -9.861 1.00 95.06 112 GLU A CA 1
ATOM 912 C C . GLU A 1 112 ? 19.563 -7.791 -9.582 1.00 95.06 112 GLU A C 1
ATOM 914 O O . GLU A 1 112 ? 19.496 -8.697 -10.409 1.00 95.06 112 GLU A O 1
ATOM 919 N N . GLY A 1 113 ? 18.874 -7.828 -8.438 1.00 96.44 113 GLY A N 1
ATOM 920 C CA . GLY A 1 113 ? 17.955 -8.911 -8.089 1.00 96.44 113 GLY A CA 1
ATOM 921 C C . GLY A 1 113 ? 16.769 -8.981 -9.049 1.00 96.44 113 GLY A C 1
ATOM 922 O O . GLY A 1 113 ? 16.438 -10.060 -9.533 1.00 96.44 113 GLY A O 1
ATOM 923 N N . VAL A 1 114 ? 16.183 -7.828 -9.392 1.00 96.94 114 VAL A N 1
ATOM 924 C CA . VAL A 1 114 ? 15.089 -7.741 -10.373 1.00 96.94 114 VAL A CA 1
ATOM 925 C C . VAL A 1 114 ? 15.556 -8.184 -11.760 1.00 96.94 114 VAL A C 1
ATOM 927 O O . VAL A 1 114 ? 14.859 -8.951 -12.421 1.00 96.94 114 VAL A O 1
ATOM 930 N N . MET A 1 115 ? 16.739 -7.735 -12.193 1.00 96.75 115 MET A N 1
ATOM 931 C CA . MET A 1 115 ? 17.334 -8.143 -13.470 1.00 96.75 115 MET A CA 1
ATOM 932 C C . MET A 1 115 ? 17.511 -9.657 -13.557 1.00 96.75 115 MET A C 1
ATOM 934 O O . MET A 1 115 ? 17.083 -10.262 -14.534 1.00 96.75 115 MET A O 1
ATOM 938 N N . ASN A 1 116 ? 18.115 -10.256 -12.528 1.00 96.62 116 ASN A N 1
ATOM 939 C CA . ASN A 1 116 ? 18.379 -11.690 -12.487 1.00 96.62 116 ASN A CA 1
ATOM 940 C C . ASN A 1 116 ? 17.082 -12.501 -12.429 1.00 96.62 116 ASN A C 1
ATOM 942 O O . ASN A 1 116 ? 16.978 -13.517 -13.101 1.00 96.62 116 ASN A O 1
ATOM 946 N N . TYR A 1 117 ? 16.085 -12.041 -11.667 1.00 96.81 117 TYR A N 1
ATOM 947 C CA . TYR A 1 117 ? 14.796 -12.726 -11.555 1.00 96.81 117 TYR A CA 1
ATOM 948 C C . TYR A 1 117 ? 14.014 -12.724 -12.876 1.00 96.81 117 TYR A C 1
ATOM 950 O O . TYR A 1 117 ? 13.328 -13.691 -13.192 1.00 96.81 117 TYR A O 1
ATOM 958 N N . LEU A 1 118 ? 14.087 -11.627 -13.633 1.00 95.75 118 LEU A N 1
ATOM 959 C CA . LEU A 1 118 ? 13.359 -11.466 -14.894 1.00 95.75 118 LEU A CA 1
ATOM 960 C C . LEU A 1 118 ? 14.173 -11.853 -16.132 1.00 95.75 118 LEU A C 1
ATOM 962 O O . LEU A 1 118 ? 13.632 -11.802 -17.232 1.00 95.75 118 LEU A O 1
ATOM 966 N N . GLU A 1 119 ? 15.451 -12.195 -15.965 1.00 96.06 119 GLU A N 1
ATOM 967 C CA . GLU A 1 119 ? 16.394 -12.485 -17.052 1.00 96.06 119 GLU A CA 1
ATOM 968 C C . GLU A 1 119 ? 16.469 -11.355 -18.103 1.00 96.06 119 GLU A C 1
ATOM 970 O O . GLU A 1 119 ? 16.559 -11.584 -19.310 1.00 96.06 119 GLU A O 1
ATOM 975 N N . ILE A 1 120 ? 16.433 -10.096 -17.647 1.00 93.81 120 ILE A N 1
ATOM 976 C CA . ILE A 1 120 ? 16.493 -8.903 -18.510 1.00 93.81 120 ILE A CA 1
ATOM 977 C C . ILE A 1 120 ? 17.641 -7.965 -18.134 1.00 93.81 120 ILE A C 1
ATOM 979 O O . ILE A 1 120 ? 18.111 -7.916 -16.999 1.00 93.81 120 ILE A O 1
ATOM 983 N N . SER A 1 121 ? 18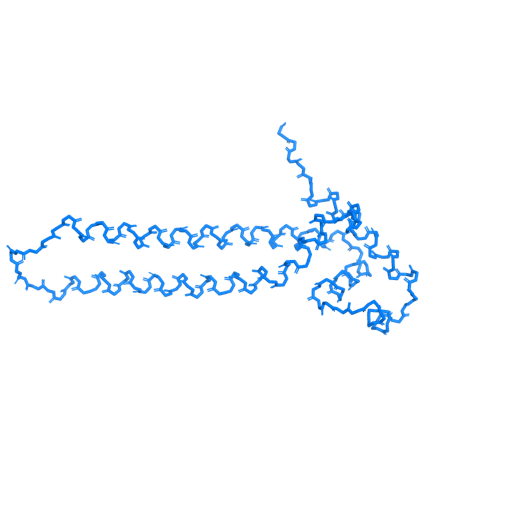.077 -7.158 -19.103 1.00 94.81 121 SER A N 1
ATOM 984 C CA . SER A 1 121 ? 19.142 -6.175 -18.888 1.00 94.81 121 SER A CA 1
ATOM 985 C C . SER A 1 121 ? 18.707 -4.996 -18.007 1.00 94.81 121 SER A C 1
ATOM 987 O O . SER A 1 121 ? 17.527 -4.648 -17.920 1.00 94.81 121 SER A O 1
ATOM 989 N N . THR A 1 122 ? 19.685 -4.296 -17.426 1.00 92.50 122 THR A N 1
ATOM 990 C CA . THR A 1 122 ? 19.486 -3.073 -16.626 1.00 92.50 122 THR A CA 1
ATOM 991 C C . THR A 1 122 ? 18.674 -2.011 -17.371 1.00 92.50 122 THR A C 1
ATOM 993 O O . THR A 1 122 ? 17.798 -1.358 -16.797 1.00 92.50 122 THR A O 1
ATOM 996 N N . SER A 1 123 ? 18.936 -1.844 -18.671 1.00 93.56 123 SER A N 1
ATOM 997 C CA . SER A 1 123 ? 18.216 -0.893 -19.520 1.00 93.56 123 SER A CA 1
ATOM 998 C C . SER A 1 123 ? 16.735 -1.250 -19.640 1.00 93.56 123 SER A C 1
ATOM 1000 O O . SER A 1 123 ? 15.896 -0.355 -19.569 1.00 93.56 123 SER A O 1
ATOM 1002 N N . ASN A 1 124 ? 16.405 -2.544 -19.743 1.00 94.44 124 ASN A N 1
ATOM 1003 C CA . ASN A 1 124 ? 15.018 -3.008 -19.785 1.00 94.44 124 ASN A CA 1
ATOM 1004 C C . ASN A 1 124 ? 14.301 -2.777 -18.450 1.00 94.44 124 ASN A C 1
ATOM 1006 O O . ASN A 1 124 ? 13.199 -2.238 -18.452 1.00 94.44 124 ASN A O 1
ATOM 1010 N N . VAL A 1 125 ? 14.927 -3.094 -17.308 1.00 95.25 125 VAL A N 1
ATOM 1011 C CA . VAL A 1 125 ? 14.330 -2.802 -15.987 1.00 95.25 125 VAL A CA 1
ATOM 1012 C C . VAL A 1 125 ? 14.074 -1.303 -15.831 1.00 95.25 125 VAL A C 1
ATOM 1014 O O . VAL A 1 125 ? 13.003 -0.900 -15.387 1.00 95.25 125 VAL A O 1
ATOM 1017 N N . THR A 1 126 ? 15.025 -0.460 -16.245 1.00 95.12 126 THR A N 1
ATOM 1018 C CA . THR A 1 126 ? 14.884 1.004 -16.164 1.00 95.12 126 THR A CA 1
ATOM 1019 C C . THR A 1 126 ? 13.734 1.501 -17.034 1.00 95.12 126 THR A C 1
ATOM 1021 O O . THR A 1 126 ? 12.952 2.344 -16.593 1.00 95.12 126 THR A O 1
ATOM 1024 N N . PHE A 1 127 ? 13.622 0.974 -18.255 1.00 95.69 127 PHE A N 1
ATOM 1025 C CA . PHE A 1 127 ? 12.538 1.290 -19.179 1.00 95.69 127 PHE A CA 1
ATOM 1026 C C . PHE A 1 127 ? 11.178 0.912 -18.587 1.00 95.69 127 PHE A C 1
ATOM 1028 O O . PHE A 1 127 ? 10.325 1.784 -18.447 1.00 95.69 127 PHE A O 1
ATOM 1035 N N . HIS A 1 128 ? 11.013 -0.344 -18.164 1.00 97.38 128 HIS A N 1
ATOM 1036 C CA . HIS A 1 128 ? 9.764 -0.851 -17.596 1.00 97.38 128 HIS A CA 1
ATOM 1037 C C . HIS A 1 128 ? 9.371 -0.112 -16.316 1.00 97.38 128 HIS A C 1
ATOM 1039 O O . HIS A 1 128 ? 8.236 0.339 -16.177 1.00 97.38 128 HIS A O 1
ATOM 1045 N N . LYS A 1 129 ? 10.331 0.126 -15.414 1.00 96.75 129 LYS A N 1
ATOM 1046 C CA . LYS A 1 129 ? 10.114 0.925 -14.202 1.00 96.75 129 LYS A CA 1
ATOM 1047 C C . LYS A 1 129 ? 9.625 2.332 -14.547 1.00 96.75 129 LYS A C 1
ATOM 1049 O O . LYS A 1 129 ? 8.627 2.786 -14.000 1.00 96.75 129 LYS A O 1
ATOM 1054 N N . LYS A 1 130 ? 10.303 3.035 -15.460 1.00 96.19 130 LYS A N 1
ATOM 1055 C CA . LYS A 1 130 ? 9.933 4.406 -15.845 1.00 96.19 130 LYS A CA 1
ATOM 1056 C C . LYS A 1 130 ? 8.577 4.458 -16.553 1.00 96.19 130 LYS A C 1
ATOM 1058 O O . LYS A 1 130 ? 7.804 5.374 -16.286 1.00 96.19 130 LYS A O 1
ATOM 1063 N N . ASN A 1 131 ? 8.300 3.497 -17.433 1.00 96.62 131 ASN A N 1
ATOM 1064 C CA . ASN A 1 131 ? 7.025 3.391 -18.134 1.00 96.62 131 ASN A CA 1
ATOM 1065 C C . ASN A 1 131 ? 5.877 3.188 -17.140 1.00 96.62 131 ASN A C 1
ATOM 1067 O O . ASN A 1 131 ? 4.922 3.963 -17.132 1.00 96.62 131 ASN A O 1
ATOM 1071 N N . ALA A 1 132 ? 6.039 2.222 -16.233 1.00 97.56 132 ALA A N 1
ATOM 1072 C CA . ALA A 1 132 ? 5.090 1.950 -15.167 1.00 97.56 132 ALA A CA 1
ATOM 1073 C C . ALA A 1 132 ? 4.828 3.188 -14.306 1.00 97.56 132 ALA A C 1
ATOM 1075 O O . ALA A 1 132 ? 3.681 3.572 -14.120 1.00 97.56 132 ALA A O 1
ATOM 1076 N N . LEU A 1 133 ? 5.882 3.858 -13.827 1.00 96.75 133 LEU A N 1
ATOM 1077 C CA . LEU A 1 133 ? 5.742 5.062 -13.006 1.00 96.75 133 LEU A CA 1
ATOM 1078 C C . LEU A 1 133 ? 5.030 6.201 -13.741 1.00 96.75 133 LEU A C 1
ATOM 1080 O O . LEU A 1 133 ? 4.289 6.945 -13.107 1.00 96.75 133 LEU A O 1
ATOM 1084 N N . SER A 1 134 ? 5.227 6.330 -15.056 1.00 95.75 134 SER A N 1
ATOM 1085 C CA . SER A 1 134 ? 4.510 7.324 -15.856 1.00 95.75 134 SER A CA 1
ATOM 1086 C C . SER A 1 134 ? 3.016 7.038 -15.901 1.00 95.75 134 SER A C 1
ATOM 1088 O O . SER A 1 134 ? 2.233 7.908 -15.547 1.00 95.75 134 SER A O 1
ATOM 1090 N N . ILE A 1 135 ? 2.630 5.808 -16.248 1.00 95.12 135 ILE A N 1
ATOM 1091 C CA . ILE A 1 135 ? 1.218 5.405 -16.301 1.00 95.12 135 ILE A CA 1
ATOM 1092 C C . ILE A 1 135 ? 0.574 5.541 -14.918 1.00 95.12 135 ILE A C 1
ATOM 1094 O O . ILE A 1 135 ? -0.514 6.091 -14.783 1.00 95.12 135 ILE A O 1
ATOM 1098 N N . LEU A 1 136 ? 1.264 5.074 -13.873 1.00 95.75 136 LEU A N 1
ATOM 1099 C CA . LEU A 1 136 ? 0.782 5.152 -12.498 1.00 95.75 136 LEU A CA 1
ATOM 1100 C C . LEU A 1 136 ? 0.624 6.596 -12.020 1.00 95.75 136 LEU A C 1
ATOM 1102 O O . LEU A 1 136 ? -0.321 6.878 -11.291 1.00 95.75 136 LEU A O 1
ATOM 1106 N N . GLN A 1 137 ? 1.515 7.506 -12.421 1.00 94.56 137 GLN A N 1
ATOM 1107 C CA . GLN A 1 137 ? 1.370 8.929 -12.123 1.00 94.56 137 GLN A CA 1
ATOM 1108 C C . GLN A 1 137 ? 0.081 9.483 -12.722 1.00 94.56 137 GLN A C 1
ATOM 1110 O O . GLN A 1 137 ? -0.670 10.146 -12.006 1.00 94.56 137 GLN A O 1
ATOM 1115 N N . ASP A 1 138 ? -0.190 9.149 -13.981 1.00 92.44 138 ASP A N 1
ATOM 1116 C CA . ASP A 1 138 ? -1.357 9.644 -14.701 1.00 92.44 138 ASP A CA 1
ATOM 1117 C C . ASP A 1 138 ? -2.665 9.121 -14.103 1.00 92.44 138 ASP A C 1
ATOM 1119 O O . ASP A 1 138 ? -3.634 9.864 -14.081 1.00 92.44 138 ASP A O 1
ATOM 1123 N N . VAL A 1 139 ? -2.707 7.888 -13.574 1.00 93.00 139 VAL A N 1
ATOM 1124 C CA . VAL A 1 139 ? -3.949 7.296 -13.027 1.00 93.00 139 VAL A CA 1
ATOM 1125 C C . VAL A 1 139 ? -4.132 7.458 -11.514 1.00 93.00 139 VAL A C 1
ATOM 1127 O O . VAL A 1 139 ? -5.266 7.498 -11.039 1.00 93.00 139 VAL A O 1
ATOM 1130 N N . LEU A 1 140 ? -3.054 7.536 -10.723 1.00 90.81 140 LEU A N 1
ATOM 1131 C CA . LEU A 1 140 ? -3.145 7.682 -9.260 1.00 90.81 140 LEU A CA 1
ATOM 1132 C C . LEU A 1 140 ? -3.316 9.131 -8.821 1.00 90.81 140 LEU A C 1
ATOM 1134 O O . LEU A 1 140 ? -3.901 9.374 -7.763 1.00 90.81 140 LEU A O 1
ATOM 1138 N N . LEU A 1 141 ? -2.772 10.071 -9.596 1.00 88.00 141 LEU A N 1
ATOM 1139 C CA . LEU A 1 141 ? -2.803 11.497 -9.285 1.00 88.00 141 LEU A CA 1
ATOM 1140 C C . LEU A 1 141 ? -3.856 12.251 -10.105 1.00 88.00 141 LEU A C 1
ATOM 1142 O O . LEU A 1 141 ? -3.770 13.471 -10.183 1.00 88.00 141 LEU A O 1
ATOM 1146 N N . ILE A 1 142 ? -4.840 11.546 -10.683 1.00 79.56 142 ILE A N 1
ATOM 1147 C CA . ILE A 1 142 ? -6.021 12.189 -11.271 1.00 79.56 142 ILE A CA 1
ATOM 1148 C C . ILE A 1 142 ? -6.698 12.993 -10.162 1.00 79.56 142 ILE A C 1
ATOM 1150 O O . ILE A 1 142 ? -7.268 12.430 -9.220 1.00 79.56 142 ILE A O 1
ATOM 1154 N N . GLU A 1 143 ? -6.599 14.313 -10.259 1.00 58.56 143 GLU A N 1
ATOM 1155 C CA . GLU A 1 143 ? -7.465 15.217 -9.521 1.00 58.56 143 GLU A CA 1
ATOM 1156 C C . GLU A 1 143 ? -8.856 15.043 -10.127 1.00 58.56 143 GLU A C 1
ATOM 1158 O O . GLU A 1 143 ? -9.010 15.077 -11.346 1.00 58.56 143 GLU A O 1
ATOM 1163 N N . GLY A 1 144 ? -9.848 14.723 -9.293 1.00 55.56 144 GLY A N 1
ATOM 1164 C CA . GLY A 1 144 ? -11.218 14.608 -9.771 1.00 55.56 144 GLY A CA 1
ATOM 1165 C C . GLY A 1 144 ? -11.616 15.947 -10.370 1.00 55.56 144 GLY A C 1
ATOM 1166 O O . GLY A 1 144 ? -11.725 16.920 -9.630 1.00 55.56 144 GLY A O 1
ATOM 1167 N N . GLU A 1 145 ? -11.763 15.999 -11.692 1.00 43.34 145 GLU A N 1
ATOM 1168 C CA . GLU A 1 145 ? -12.460 17.096 -12.349 1.00 43.34 145 GLU A CA 1
ATOM 1169 C C . GLU A 1 145 ? -13.911 17.038 -11.847 1.00 43.34 145 GLU A C 1
ATOM 1171 O O . GLU A 1 145 ? -14.663 16.125 -12.198 1.00 43.34 145 GLU A O 1
ATOM 1176 N N . GLU A 1 146 ? -14.239 17.937 -10.914 1.00 36.72 146 GLU A N 1
ATOM 1177 C CA . GLU A 1 146 ? -15.619 18.308 -10.578 1.00 36.72 146 GLU A CA 1
ATOM 1178 C C . GLU A 1 146 ? -16.209 19.205 -11.671 1.00 36.72 146 GLU A C 1
ATOM 1180 O O . GLU A 1 146 ? -15.491 20.116 -12.149 1.00 36.72 146 GLU A O 1
#

Organism: Cellulosilyticum lentocellum (strain ATCC 49066 / DSM 5427 / NCIMB 11756 / RHM5) (NCBI:txid642492)

Sequence (146 aa):
MKDSKYSKVEDLLYSYPMLKVSVANLKLDLEEAVEELQLDMQSKDKVSSSKYDNAPNKEAANIVAQDRVKRIENSIRNKERTIKKIDNALTVLSEKDRKVIELYYFEKMMFEGVMNYLEISTSNVTFHKKNALSILQDVLLIEGEE

Radius of gyration: 23.62 Å; chains: 1; bounding box: 49×31×64 Å

pLDDT: mean 86.5, std 17.23, range [36.72, 98.38]

InterPro domains:
  IPR013324 RNA polymerase sigma factor, region 3/4-like [SSF88659] (56-140)

Secondary structure (DSSP, 8-state):
----TTHHHHHHHHHHHHHHHHHHHHHHHHHHHHHHHHHHHHTTSS----S-S-HHHHHHHHHHHHHHHHHHHHHHHHHHHHHHHHHHHHTTS-HHHHHHHIIIIIS---HHHHHHHHT--HHHHHHHHHHHHHHHHHHHS-----